Protein AF-A0A6S7IYX8-F1 (afdb_monomer_lite)

Structure (mmCIF, N/CA/C/O backbone):
data_AF-A0A6S7IYX8-F1
#
_entry.id   AF-A0A6S7IYX8-F1
#
loop_
_atom_site.group_PDB
_atom_site.id
_atom_site.type_symbol
_atom_site.label_atom_id
_atom_site.label_alt_id
_atom_site.label_comp_id
_atom_site.label_asym_id
_atom_site.label_entity_id
_atom_site.label_seq_id
_atom_site.pdbx_PDB_ins_code
_atom_site.Cartn_x
_atom_site.Cartn_y
_atom_site.Cartn_z
_atom_site.occupancy
_atom_site.B_iso_or_equiv
_atom_site.auth_seq_id
_atom_site.auth_comp_id
_atom_site.auth_asym_id
_atom_site.auth_atom_id
_atom_site.pdbx_PDB_model_num
ATOM 1 N N . MET A 1 1 ? -48.630 -50.597 -4.499 1.00 41.78 1 MET A N 1
ATOM 2 C CA . MET A 1 1 ? -47.283 -50.329 -5.049 1.00 41.78 1 MET A CA 1
ATOM 3 C C . MET A 1 1 ? -47.386 -49.268 -6.130 1.00 41.78 1 MET A C 1
ATOM 5 O O . MET A 1 1 ? -47.900 -49.552 -7.202 1.00 41.78 1 MET A O 1
ATOM 9 N N . ARG A 1 2 ? -46.962 -48.037 -5.837 1.00 41.75 2 ARG A N 1
ATOM 10 C CA . ARG A 1 2 ? -46.738 -46.988 -6.837 1.00 41.75 2 ARG A CA 1
ATOM 11 C C . ARG A 1 2 ? -45.333 -46.454 -6.585 1.00 41.75 2 ARG A C 1
ATOM 13 O O . ARG A 1 2 ? -45.127 -45.728 -5.622 1.00 41.75 2 ARG A O 1
ATOM 20 N N . TYR A 1 3 ? -44.377 -46.881 -7.399 1.00 43.84 3 TYR A N 1
ATOM 21 C CA . TYR A 1 3 ? -43.090 -46.207 -7.517 1.00 43.84 3 TYR A CA 1
ATOM 22 C C . TYR A 1 3 ? -43.267 -45.112 -8.571 1.00 43.84 3 TYR A C 1
ATOM 24 O O . TYR A 1 3 ? -43.707 -45.414 -9.676 1.00 43.84 3 TYR A O 1
ATOM 32 N N . CYS A 1 4 ? -42.951 -43.860 -8.245 1.00 44.34 4 CYS A N 1
ATOM 33 C CA . CYS A 1 4 ? -42.723 -42.823 -9.248 1.00 44.34 4 CYS A CA 1
ATOM 34 C C . CYS A 1 4 ? -41.541 -41.970 -8.784 1.00 44.34 4 CYS A C 1
ATOM 36 O O . CYS A 1 4 ? -41.641 -41.205 -7.832 1.00 44.34 4 CYS A O 1
ATOM 38 N N . VAL A 1 5 ? -40.413 -42.254 -9.427 1.00 52.88 5 VAL A N 1
ATOM 39 C CA . VAL A 1 5 ? -39.115 -41.575 -9.482 1.00 52.88 5 VAL A CA 1
ATOM 40 C C . VAL A 1 5 ? -39.062 -40.223 -8.748 1.00 52.88 5 VAL A C 1
ATOM 42 O O . VAL A 1 5 ? -39.631 -39.236 -9.213 1.00 52.88 5 VAL A O 1
ATOM 45 N N . LEU A 1 6 ? -38.309 -40.154 -7.638 1.00 53.75 6 LEU A N 1
ATOM 46 C CA . LEU A 1 6 ? -37.747 -38.883 -7.177 1.00 53.75 6 LEU A CA 1
ATOM 47 C C . LEU A 1 6 ? -36.850 -38.383 -8.308 1.00 53.75 6 LEU A C 1
ATOM 49 O O . LEU A 1 6 ? -35.806 -38.972 -8.577 1.00 53.75 6 LEU A O 1
ATOM 53 N N . SER A 1 7 ? -37.318 -37.356 -9.011 1.00 61.38 7 SER A N 1
ATOM 54 C CA . SER A 1 7 ? -36.624 -36.683 -10.102 1.00 61.38 7 SER A CA 1
ATOM 55 C C . SER A 1 7 ? -35.177 -36.374 -9.707 1.00 61.38 7 SER A C 1
ATOM 57 O O . SER A 1 7 ? -34.901 -35.388 -9.027 1.00 61.38 7 SER A O 1
ATOM 59 N N . CYS A 1 8 ? -34.254 -37.225 -10.154 1.00 59.94 8 CYS A N 1
ATOM 60 C CA . CYS A 1 8 ? -32.808 -37.064 -10.039 1.00 59.94 8 CYS A CA 1
ATOM 61 C C . CYS A 1 8 ? -32.329 -36.039 -11.082 1.00 59.94 8 CYS A C 1
ATOM 63 O O . CYS A 1 8 ? -31.479 -36.322 -11.922 1.00 59.94 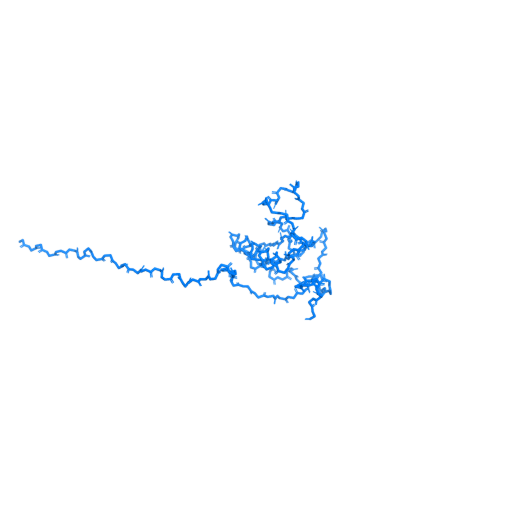8 CYS A O 1
ATOM 65 N N . LEU A 1 9 ? -32.961 -34.865 -11.103 1.00 62.62 9 LEU A N 1
ATOM 66 C CA . LEU A 1 9 ? -32.583 -33.771 -11.984 1.00 62.62 9 LEU A CA 1
ATOM 67 C C . LEU A 1 9 ? -31.668 -32.845 -11.192 1.00 62.62 9 LEU A C 1
ATOM 69 O O . LEU A 1 9 ? -32.117 -32.034 -10.385 1.00 62.62 9 LEU A O 1
ATOM 73 N N . ILE A 1 10 ? -30.364 -32.996 -11.413 1.00 65.69 10 ILE A N 1
ATOM 74 C CA . ILE A 1 10 ? -29.378 -32.009 -10.983 1.00 65.69 10 ILE A CA 1
ATOM 75 C C . ILE A 1 10 ? -29.555 -30.798 -11.900 1.00 65.69 10 ILE A C 1
ATOM 77 O O . ILE A 1 10 ? -29.409 -30.911 -13.118 1.00 65.69 10 ILE A O 1
ATOM 81 N N . PHE A 1 11 ? -29.885 -29.641 -11.326 1.00 66.00 11 PHE A N 1
ATOM 82 C CA . PHE A 1 11 ? -29.860 -28.375 -12.051 1.00 66.00 11 PHE A CA 1
ATOM 83 C C . PHE A 1 11 ? -28.396 -28.031 -12.351 1.00 66.00 11 PHE A C 1
ATOM 85 O O . PHE A 1 11 ? -27.692 -27.459 -11.521 1.00 66.00 11 PHE A O 1
ATOM 92 N N . LEU A 1 12 ? -27.909 -28.452 -13.519 1.00 65.88 12 LEU A N 1
ATOM 93 C CA . LEU A 1 12 ? -26.589 -28.082 -14.018 1.00 65.88 12 LEU A CA 1
ATOM 94 C C . LEU A 1 12 ? -26.650 -26.637 -14.518 1.00 65.88 12 LEU A C 1
ATOM 96 O O . LEU A 1 12 ? -26.884 -26.377 -15.695 1.00 65.88 12 LEU A O 1
ATOM 100 N N . ALA A 1 13 ? -26.446 -25.687 -13.610 1.00 71.06 13 ALA A N 1
ATOM 101 C CA . ALA A 1 13 ? -26.073 -24.337 -13.994 1.00 71.06 13 ALA A CA 1
ATOM 102 C C . ALA A 1 13 ? -24.562 -24.327 -14.244 1.00 71.06 13 ALA A C 1
ATOM 104 O O . ALA A 1 13 ? -23.771 -24.475 -13.312 1.00 71.06 13 ALA A O 1
ATOM 105 N N . ALA A 1 14 ? -24.148 -24.164 -15.500 1.00 67.69 14 ALA A N 1
ATOM 106 C CA . ALA A 1 14 ? -22.777 -23.763 -15.765 1.00 67.69 14 ALA A CA 1
ATOM 107 C C . ALA A 1 14 ? -22.605 -22.355 -15.187 1.00 67.69 14 ALA A C 1
ATOM 109 O O . ALA A 1 14 ? -23.303 -21.424 -15.598 1.00 67.69 14 ALA A O 1
ATOM 110 N N . VAL A 1 15 ? -21.685 -22.193 -14.236 1.00 61.53 15 VAL A N 1
ATOM 111 C CA . VAL A 1 15 ? -21.146 -20.869 -13.938 1.00 61.53 15 VAL A CA 1
ATOM 112 C C . VAL A 1 15 ? -20.414 -20.453 -15.207 1.00 61.53 15 VAL A C 1
ATOM 114 O O . VAL A 1 15 ? -19.276 -20.855 -15.439 1.00 61.53 15 VAL A O 1
ATOM 117 N N . VAL A 1 16 ? -21.088 -19.699 -16.075 1.00 58.09 16 VAL A N 1
ATOM 118 C CA . VAL A 1 16 ? -20.398 -18.865 -17.050 1.00 58.09 16 VAL A CA 1
ATOM 119 C C . VAL A 1 16 ? -19.676 -17.826 -16.219 1.00 58.09 16 VAL A C 1
ATOM 121 O O . VAL A 1 16 ? -20.216 -16.772 -15.900 1.00 58.09 16 VAL A O 1
ATOM 124 N N . VAL A 1 17 ? -18.456 -18.166 -15.802 1.00 56.19 17 VAL A N 1
ATOM 125 C CA . VAL A 1 17 ? -17.480 -17.137 -15.494 1.00 56.19 17 VAL A CA 1
ATOM 126 C C . VAL A 1 17 ? -17.434 -16.356 -16.806 1.00 56.19 17 VAL A C 1
ATOM 128 O O . VAL A 1 17 ? -17.071 -16.958 -17.828 1.00 56.19 17 VAL A O 1
ATOM 131 N N . PRO A 1 18 ? -17.865 -15.078 -16.867 1.00 54.69 18 PRO A N 1
ATOM 132 C CA . PRO A 1 18 ? -17.414 -14.262 -17.979 1.00 54.69 18 PRO A CA 1
ATOM 133 C C . PRO A 1 18 ? -15.904 -14.474 -18.014 1.00 54.69 18 PRO A C 1
ATOM 135 O O . PRO A 1 18 ? -15.292 -14.688 -16.965 1.00 54.69 18 PRO A O 1
ATOM 138 N N . VAL A 1 19 ? -15.300 -14.516 -19.195 1.00 49.88 19 VAL A N 1
ATOM 139 C CA . VAL A 1 19 ? -13.850 -14.382 -19.264 1.00 49.88 19 VAL A CA 1
ATOM 140 C C . VAL A 1 19 ? -13.568 -13.003 -18.663 1.00 49.88 19 VAL A C 1
ATOM 142 O O . VAL A 1 19 ? -13.538 -12.000 -19.369 1.00 49.88 19 VAL A O 1
ATOM 145 N N . GLU A 1 20 ? -13.479 -12.928 -17.333 1.00 52.31 20 GLU A N 1
ATOM 146 C CA . GLU A 1 20 ? -12.842 -11.872 -16.591 1.00 52.31 20 GLU A CA 1
ATOM 147 C C . GLU A 1 20 ? -11.414 -12.033 -17.033 1.00 52.31 20 GLU A C 1
ATOM 149 O O . GLU A 1 20 ? -10.657 -12.877 -16.563 1.00 52.31 20 GLU A O 1
ATOM 154 N N . SER A 1 21 ? -11.163 -11.344 -18.136 1.00 42.12 21 SER A N 1
ATOM 155 C CA . SER A 1 21 ? -9.943 -10.662 -18.415 1.00 42.12 21 SER A CA 1
ATOM 156 C C . SER A 1 21 ? -8.826 -11.074 -17.469 1.00 42.12 21 SER A C 1
ATOM 158 O O . SER A 1 21 ? -8.774 -10.691 -16.302 1.00 42.12 21 SER A O 1
ATOM 160 N N . ILE A 1 22 ? -7.858 -11.766 -18.047 1.00 52.16 22 ILE A N 1
ATOM 161 C CA . ILE A 1 22 ? -6.515 -11.901 -17.496 1.00 52.16 22 ILE A CA 1
ATOM 162 C C . ILE A 1 22 ? -5.887 -10.497 -17.229 1.00 52.16 22 ILE A C 1
ATOM 164 O O . ILE A 1 22 ? -4.843 -10.410 -16.593 1.00 52.16 22 ILE A O 1
ATOM 168 N N . CYS A 1 23 ? -6.552 -9.384 -17.602 1.00 51.88 23 CYS A N 1
ATOM 169 C CA . CYS A 1 23 ? -6.377 -8.051 -17.017 1.00 51.88 23 CYS A CA 1
ATOM 170 C C . CYS A 1 23 ? -7.609 -7.587 -16.192 1.00 51.88 23 CYS A C 1
ATOM 172 O O . CYS A 1 23 ? -8.524 -6.933 -16.691 1.00 51.88 23 CYS A O 1
ATOM 174 N N . GLY A 1 24 ? -7.668 -7.910 -14.901 1.00 66.75 24 GLY A N 1
ATOM 175 C CA . GLY A 1 24 ? -8.721 -7.381 -14.029 1.00 66.75 24 GLY A CA 1
ATOM 176 C C . GLY A 1 24 ? -8.630 -7.887 -12.598 1.00 66.75 24 GLY A C 1
ATOM 177 O O . GLY A 1 24 ? -8.239 -9.026 -12.357 1.00 66.75 24 GLY A O 1
ATOM 178 N N . CYS A 1 25 ? -8.982 -7.039 -11.631 1.00 83.88 25 CYS A N 1
ATOM 179 C CA . CYS A 1 25 ? -9.145 -7.494 -10.259 1.00 83.88 25 CYS A CA 1
ATOM 180 C C . CYS A 1 25 ? -10.559 -8.031 -10.047 1.00 83.88 25 CYS A C 1
ATOM 182 O O . CYS A 1 25 ? -11.509 -7.260 -10.132 1.00 83.88 25 CYS A O 1
ATOM 184 N N . GLY A 1 26 ? -10.700 -9.309 -9.684 1.00 84.00 26 GLY A N 1
ATOM 185 C CA . GLY A 1 26 ? -12.003 -9.903 -9.334 1.00 84.00 26 GLY A CA 1
ATOM 186 C C . GLY A 1 26 ? -12.626 -9.346 -8.042 1.00 84.00 26 GLY A C 1
ATOM 187 O O . GLY A 1 26 ? -13.701 -9.774 -7.632 1.00 84.00 26 GLY A O 1
ATOM 188 N N . ILE A 1 27 ? -11.949 -8.407 -7.368 1.00 88.06 27 ILE A N 1
ATOM 189 C CA . ILE A 1 27 ? -12.470 -7.679 -6.209 1.00 88.06 27 ILE A CA 1
ATOM 190 C C . ILE A 1 27 ? -12.833 -6.269 -6.645 1.00 88.06 27 ILE A C 1
ATOM 192 O O . ILE A 1 27 ? -11.979 -5.516 -7.111 1.00 88.06 27 ILE A O 1
ATOM 196 N N . GLN A 1 28 ? -14.090 -5.892 -6.430 1.00 89.00 28 GLN A N 1
ATOM 197 C CA . GLN A 1 28 ? -14.525 -4.517 -6.618 1.00 89.00 28 GLN A CA 1
ATOM 198 C C . GLN A 1 28 ? -14.087 -3.664 -5.427 1.00 89.00 28 GLN A C 1
ATOM 200 O O . GLN A 1 28 ? -14.437 -3.939 -4.280 1.00 89.00 28 GLN A O 1
ATOM 205 N N . PHE A 1 29 ? -13.346 -2.598 -5.702 1.00 90.50 29 PHE A N 1
ATOM 206 C CA . PHE A 1 29 ? -12.987 -1.579 -4.725 1.00 90.50 29 PHE A CA 1
ATOM 207 C C . PHE A 1 29 ? -13.003 -0.203 -5.388 1.00 90.50 29 PHE A C 1
ATOM 209 O O . PHE A 1 29 ? -12.866 -0.071 -6.604 1.00 90.50 29 PHE A O 1
ATOM 216 N N . LYS A 1 30 ? -13.170 0.840 -4.576 1.00 91.25 30 LYS A N 1
ATOM 217 C CA . LYS A 1 30 ? -13.126 2.234 -5.019 1.00 91.25 30 LYS A CA 1
ATOM 218 C C . LYS A 1 30 ? -12.024 2.959 -4.260 1.00 91.25 30 LYS A C 1
ATOM 220 O O . LYS A 1 30 ? -11.930 2.830 -3.042 1.00 91.25 30 LYS A O 1
ATOM 225 N N . ALA A 1 31 ? -11.228 3.753 -4.971 1.00 90.50 31 ALA A N 1
ATOM 226 C CA . ALA A 1 31 ? -10.271 4.648 -4.337 1.00 90.50 31 ALA A CA 1
ATOM 227 C C . ALA A 1 31 ? -11.006 5.680 -3.461 1.00 90.50 31 ALA A C 1
ATOM 229 O O . ALA A 1 31 ? -11.895 6.388 -3.937 1.00 90.50 31 ALA A O 1
ATOM 230 N N . VAL A 1 32 ? -10.633 5.756 -2.180 1.00 90.50 32 VAL A N 1
ATOM 231 C CA . VAL A 1 32 ? -11.192 6.726 -1.215 1.00 90.50 32 VAL A CA 1
ATOM 232 C C . VAL A 1 32 ? -10.349 8.011 -1.148 1.00 90.50 32 VAL A C 1
ATOM 234 O O . VAL A 1 32 ? -10.832 9.071 -0.748 1.00 90.50 32 VAL A O 1
ATOM 237 N N . GLY A 1 33 ? -9.096 7.936 -1.598 1.00 90.56 33 GLY A N 1
ATOM 238 C CA . GLY A 1 33 ? -8.178 9.065 -1.736 1.00 90.56 33 GLY A CA 1
ATOM 239 C C . GLY A 1 33 ? -6.834 8.824 -1.053 1.00 90.56 33 GLY A C 1
ATOM 240 O O . GLY A 1 33 ? -6.596 7.767 -0.472 1.00 90.56 33 GLY A O 1
ATOM 241 N N . CYS A 1 34 ? -5.956 9.823 -1.131 1.00 93.75 34 CYS A N 1
ATOM 242 C CA . CYS A 1 34 ? -4.662 9.811 -0.454 1.00 93.75 34 CYS A CA 1
ATOM 243 C C . CYS A 1 34 ? -4.824 10.269 1.005 1.00 93.75 34 CYS A C 1
ATOM 245 O O . CYS A 1 34 ? -5.455 11.298 1.270 1.00 93.75 34 CYS A O 1
ATOM 247 N N . ARG A 1 35 ? -4.277 9.511 1.958 1.00 94.12 35 ARG A N 1
ATOM 248 C CA . ARG A 1 35 ? -4.339 9.800 3.401 1.00 94.12 35 ARG A CA 1
ATOM 249 C C . ARG A 1 35 ? -2.940 9.755 4.003 1.00 94.12 35 ARG A C 1
ATOM 251 O O . ARG A 1 35 ? -2.083 9.022 3.510 1.00 94.12 35 ARG A O 1
ATOM 258 N N . LYS A 1 36 ? -2.703 10.571 5.030 1.00 94.81 36 LYS A N 1
ATOM 259 C CA . LYS A 1 36 ? -1.472 10.509 5.826 1.00 94.81 36 LYS A CA 1
ATOM 260 C C . LYS A 1 36 ? -1.491 9.266 6.709 1.00 94.81 36 LYS A C 1
ATOM 262 O O . LYS A 1 36 ? -2.554 8.779 7.082 1.00 94.81 36 LYS A O 1
ATOM 267 N N . ASP A 1 37 ? -0.305 8.778 7.041 1.00 94.00 37 ASP A N 1
ATOM 268 C CA . ASP A 1 37 ? -0.137 7.666 7.965 1.00 94.00 37 ASP A CA 1
ATOM 269 C C . ASP A 1 37 ? 1.085 7.888 8.854 1.00 94.00 37 ASP A C 1
ATOM 271 O O . ASP A 1 37 ? 2.088 8.458 8.413 1.00 94.00 37 ASP A O 1
ATOM 275 N N . GLU A 1 38 ? 1.004 7.424 10.098 1.00 94.38 38 GLU A N 1
ATOM 276 C CA . GLU A 1 38 ? 2.057 7.581 11.095 1.00 94.38 38 GLU A CA 1
ATOM 277 C C . GLU A 1 38 ? 2.550 6.217 11.570 1.00 94.38 38 GLU A C 1
ATOM 279 O O . GLU A 1 38 ? 1.781 5.365 12.002 1.00 94.38 38 GLU A O 1
ATOM 284 N N . ARG A 1 39 ? 3.867 5.981 11.524 1.00 90.38 39 ARG A N 1
ATOM 285 C CA . ARG A 1 39 ? 4.435 4.644 11.780 1.00 90.38 39 ARG A CA 1
ATOM 286 C C . ARG A 1 39 ? 4.132 4.101 13.180 1.00 90.38 39 ARG A C 1
ATOM 288 O O . ARG A 1 39 ? 3.984 2.890 13.331 1.00 90.38 39 ARG A O 1
ATOM 295 N N . HIS A 1 40 ? 4.093 4.976 14.182 1.00 92.75 40 HIS A N 1
ATOM 296 C CA . HIS A 1 40 ? 3.834 4.615 15.579 1.00 92.75 40 HIS A CA 1
ATOM 297 C C . HIS A 1 40 ? 2.352 4.709 15.963 1.00 92.75 40 HIS A C 1
ATOM 299 O O . HIS A 1 40 ? 1.988 4.249 17.040 1.00 92.75 40 HIS A O 1
ATOM 305 N N . ASP A 1 41 ? 1.515 5.245 15.075 1.00 94.50 41 ASP A N 1
ATOM 306 C CA . ASP A 1 41 ? 0.066 5.346 15.236 1.00 94.50 41 ASP A CA 1
ATOM 307 C C . ASP A 1 41 ? -0.616 5.091 13.884 1.00 94.50 41 ASP A C 1
ATOM 309 O O . ASP A 1 41 ? -1.221 5.969 13.272 1.00 94.50 41 ASP A O 1
ATOM 313 N N . ARG A 1 42 ? -0.450 3.878 13.352 1.00 94.56 42 ARG A N 1
ATOM 314 C CA . ARG A 1 42 ? -0.928 3.543 12.006 1.00 94.56 42 ARG A CA 1
ATOM 315 C C . ARG A 1 42 ? -2.449 3.717 11.921 1.00 94.56 42 ARG A C 1
ATOM 317 O O . ARG A 1 42 ? -3.189 3.272 12.800 1.00 94.56 42 ARG A O 1
ATOM 324 N N . ALA A 1 43 ? -2.929 4.324 10.840 1.00 94.38 43 ALA A N 1
ATOM 325 C CA . ALA A 1 43 ? -4.353 4.406 10.513 1.00 94.38 43 ALA A CA 1
ATOM 326 C C . ALA A 1 43 ? -4.930 3.021 10.159 1.00 94.38 43 ALA A C 1
ATOM 328 O O . ALA A 1 43 ? -6.073 2.699 10.479 1.00 94.38 43 ALA A O 1
ATOM 329 N N . LEU A 1 44 ? -4.102 2.180 9.532 1.00 95.94 44 LEU A N 1
ATOM 330 C CA . LEU A 1 44 ? -4.370 0.776 9.234 1.00 95.94 44 LEU A CA 1
ATOM 331 C C . LEU A 1 44 ? -3.244 -0.070 9.858 1.00 95.94 44 LEU A C 1
ATOM 333 O O . LEU A 1 44 ? -2.138 -0.093 9.316 1.00 95.94 44 LEU A O 1
ATOM 337 N N . PRO A 1 45 ? -3.471 -0.704 11.023 1.00 95.19 45 PRO A N 1
ATOM 338 C CA . PRO A 1 45 ? -2.393 -1.235 11.860 1.00 95.19 45 PRO A CA 1
ATOM 339 C C . PRO A 1 45 ? -1.825 -2.583 11.408 1.00 95.19 45 PRO A C 1
ATOM 341 O O . PRO A 1 45 ? -0.807 -3.020 11.943 1.00 95.19 45 PRO A O 1
ATOM 344 N N . GLU A 1 46 ? -2.458 -3.262 10.454 1.00 97.00 46 GLU A N 1
ATOM 345 C CA . GLU A 1 46 ? -2.102 -4.627 10.091 1.00 97.00 46 GLU A CA 1
ATOM 346 C C . GLU A 1 46 ? -1.481 -4.706 8.698 1.00 97.00 46 GLU A C 1
ATOM 348 O O . GLU A 1 46 ? -2.128 -4.408 7.695 1.00 97.00 46 GLU A O 1
ATOM 353 N N . MET A 1 47 ? -0.228 -5.153 8.626 1.00 98.00 47 MET A N 1
ATOM 354 C CA . MET A 1 47 ? 0.418 -5.461 7.355 1.00 98.00 47 MET A CA 1
ATOM 355 C C . MET A 1 47 ? -0.134 -6.783 6.816 1.00 98.00 47 MET A C 1
ATOM 357 O O . MET A 1 47 ? -0.200 -7.778 7.533 1.00 98.00 47 MET A O 1
ATOM 361 N N . LEU A 1 48 ? -0.525 -6.795 5.544 1.00 98.38 48 LEU A N 1
ATOM 362 C CA . LEU A 1 48 ? -1.020 -7.994 4.869 1.00 98.38 48 LEU A CA 1
ATOM 363 C C . LEU A 1 48 ? -0.009 -8.554 3.870 1.00 98.38 48 LEU A C 1
ATOM 365 O O . LEU A 1 48 ? 0.081 -9.769 3.718 1.00 98.38 48 LEU A O 1
ATOM 369 N N . ILE A 1 49 ? 0.721 -7.677 3.174 1.00 98.69 49 ILE A N 1
ATOM 370 C CA . ILE A 1 49 ? 1.702 -8.034 2.142 1.00 98.69 49 ILE A CA 1
ATOM 371 C C . ILE A 1 49 ? 2.859 -7.032 2.189 1.00 98.69 49 ILE A C 1
ATOM 373 O O . ILE A 1 49 ? 2.631 -5.833 2.3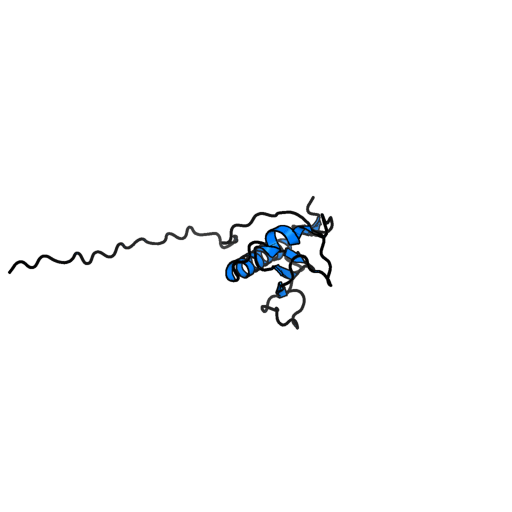72 1.00 98.69 49 ILE A O 1
ATOM 377 N N . ASN A 1 50 ? 4.084 -7.513 1.983 1.00 98.62 50 ASN A N 1
ATOM 378 C CA . ASN A 1 50 ? 5.272 -6.686 1.813 1.00 98.62 50 ASN A CA 1
ATOM 379 C C . ASN A 1 50 ? 6.122 -7.178 0.634 1.00 98.62 50 ASN A C 1
ATOM 381 O O . ASN A 1 50 ? 6.918 -8.088 0.794 1.00 98.62 50 ASN A O 1
ATOM 385 N N . GLU A 1 51 ? 5.961 -6.563 -0.536 1.00 98.50 51 GLU A N 1
ATOM 386 C CA . GLU A 1 51 ? 6.739 -6.821 -1.765 1.00 98.50 51 GLU A CA 1
ATOM 387 C C . GLU A 1 51 ? 7.975 -5.904 -1.867 1.00 98.50 51 GLU A C 1
ATOM 389 O O . GLU A 1 51 ? 8.765 -5.981 -2.807 1.00 98.50 51 GLU A O 1
ATOM 394 N N . ARG A 1 52 ? 8.153 -5.004 -0.891 1.00 97.75 52 ARG A N 1
ATOM 395 C CA . ARG A 1 52 ? 9.299 -4.089 -0.792 1.00 97.75 52 ARG A CA 1
ATOM 396 C C . ARG A 1 52 ? 10.505 -4.753 -0.122 1.00 97.75 52 ARG A C 1
ATOM 398 O O . ARG A 1 52 ? 11.640 -4.450 -0.484 1.00 97.75 52 ARG A O 1
ATOM 405 N N . ASP A 1 53 ? 10.264 -5.592 0.882 1.00 98.06 53 ASP A N 1
ATOM 406 C CA . ASP A 1 53 ? 11.288 -6.222 1.712 1.00 98.06 53 ASP A CA 1
ATOM 407 C C . ASP A 1 53 ? 11.142 -7.748 1.707 1.00 98.06 53 ASP A C 1
ATOM 409 O O . ASP A 1 53 ? 10.281 -8.314 2.383 1.00 98.06 53 ASP A O 1
ATOM 413 N N . ARG A 1 54 ? 12.049 -8.417 0.986 1.00 97.56 54 ARG A N 1
ATOM 414 C CA . ARG A 1 54 ? 12.111 -9.883 0.876 1.00 97.56 54 ARG A CA 1
ATOM 415 C C . ARG A 1 54 ? 12.408 -10.618 2.181 1.00 97.56 54 ARG A C 1
ATOM 417 O O . ARG A 1 54 ? 12.265 -11.836 2.232 1.00 97.56 54 ARG A O 1
ATOM 424 N N . TYR A 1 55 ? 12.858 -9.908 3.213 1.00 98.06 55 TYR A N 1
ATOM 425 C CA . TYR A 1 55 ? 13.110 -10.476 4.537 1.00 98.06 55 TYR A CA 1
ATOM 426 C C . TYR A 1 55 ? 11.922 -10.289 5.487 1.00 98.06 55 TYR A C 1
ATOM 428 O O . TYR A 1 55 ? 11.961 -10.756 6.626 1.00 98.06 55 TYR A O 1
ATOM 436 N N . SER A 1 56 ? 10.859 -9.617 5.040 1.00 97.94 56 SER A N 1
ATOM 437 C CA . SER A 1 56 ? 9.642 -9.447 5.821 1.00 97.94 56 SER A CA 1
ATOM 438 C C . SER A 1 56 ? 8.905 -10.773 6.002 1.00 97.94 56 SER A C 1
ATOM 440 O O . SER A 1 56 ? 8.740 -11.543 5.059 1.00 97.94 56 SER A O 1
ATOM 442 N N . ASN A 1 57 ? 8.321 -10.983 7.184 1.00 98.12 57 ASN A N 1
ATOM 443 C CA . ASN A 1 57 ? 7.386 -12.091 7.421 1.00 98.12 57 ASN A CA 1
ATOM 444 C C . ASN A 1 57 ? 6.103 -11.996 6.566 1.00 98.12 57 ASN A C 1
ATOM 446 O O . ASN A 1 57 ? 5.329 -12.948 6.522 1.00 98.12 57 ASN A O 1
ATOM 450 N N . TYR A 1 58 ? 5.869 -10.854 5.910 1.00 98.31 58 TYR A N 1
ATOM 451 C CA . TYR A 1 58 ? 4.733 -10.605 5.018 1.00 98.31 58 TYR A CA 1
ATOM 452 C C . TYR A 1 58 ? 5.119 -10.661 3.531 1.00 98.31 58 TYR A C 1
ATOM 454 O O . TYR A 1 58 ? 4.310 -10.305 2.670 1.00 98.31 58 TYR A O 1
ATOM 462 N N . TYR A 1 59 ? 6.349 -11.079 3.219 1.00 98.50 59 TYR A N 1
ATOM 463 C CA . TYR A 1 59 ? 6.795 -11.294 1.848 1.00 98.50 59 TYR A CA 1
ATOM 464 C C . TYR A 1 59 ? 6.051 -12.468 1.207 1.00 98.50 59 TYR A C 1
ATOM 466 O O . TYR A 1 59 ? 5.908 -13.537 1.799 1.00 98.50 59 TYR A O 1
ATOM 474 N N . ASN A 1 60 ? 5.578 -12.279 -0.022 1.00 97.06 60 ASN A N 1
ATOM 475 C CA . ASN A 1 60 ? 4.767 -13.251 -0.760 1.00 97.06 60 ASN A CA 1
ATOM 476 C C . ASN A 1 60 ? 5.482 -13.803 -2.011 1.00 97.06 60 ASN A C 1
ATOM 478 O O . ASN A 1 60 ? 4.813 -14.300 -2.915 1.00 97.06 60 ASN A O 1
ATOM 482 N N . ASN A 1 61 ? 6.821 -13.746 -2.057 1.00 97.81 61 ASN A N 1
ATOM 483 C CA . ASN A 1 61 ? 7.650 -14.141 -3.209 1.00 97.81 61 ASN A CA 1
ATOM 484 C C . ASN A 1 61 ? 7.482 -13.265 -4.460 1.00 97.81 61 ASN A C 1
ATOM 486 O O . ASN A 1 61 ? 7.750 -13.718 -5.573 1.00 97.81 61 ASN A O 1
ATOM 490 N N . ILE A 1 62 ? 7.040 -12.019 -4.287 1.00 97.69 62 ILE A N 1
ATOM 491 C CA . ILE A 1 62 ? 6.964 -11.016 -5.348 1.00 97.69 62 ILE A CA 1
ATOM 492 C C . ILE A 1 62 ? 7.708 -9.777 -4.860 1.00 97.69 62 ILE A C 1
ATOM 494 O O . ILE A 1 62 ? 7.448 -9.294 -3.764 1.00 97.69 62 ILE A O 1
ATOM 498 N N . ASP A 1 63 ? 8.635 -9.277 -5.672 1.00 98.31 63 ASP A N 1
ATOM 499 C CA . ASP A 1 63 ? 9.302 -7.998 -5.437 1.00 98.31 63 ASP A CA 1
ATOM 500 C C . ASP A 1 63 ? 8.592 -6.888 -6.232 1.00 98.31 63 ASP A C 1
ATOM 502 O O . ASP A 1 63 ? 7.985 -7.154 -7.274 1.00 98.31 63 ASP A O 1
ATOM 506 N N . VAL A 1 64 ? 8.718 -5.634 -5.785 1.00 98.19 64 VAL A N 1
ATOM 507 C CA . VAL A 1 64 ? 8.296 -4.470 -6.583 1.00 98.19 64 VAL A CA 1
ATOM 508 C C . VAL A 1 64 ? 8.944 -4.516 -7.971 1.00 98.19 64 VAL A C 1
ATOM 510 O O . VAL A 1 64 ? 10.173 -4.490 -8.091 1.00 98.19 64 VAL A O 1
ATOM 513 N N . ASP A 1 65 ? 8.127 -4.511 -9.026 1.00 97.62 65 ASP A N 1
ATOM 514 C CA . ASP A 1 65 ? 8.626 -4.367 -10.394 1.00 97.62 65 ASP A CA 1
ATOM 515 C C . ASP A 1 65 ? 8.710 -2.886 -10.774 1.00 97.62 65 ASP A C 1
ATOM 517 O O . ASP A 1 65 ? 7.775 -2.269 -11.284 1.00 97.62 65 ASP A O 1
ATOM 521 N N . TRP A 1 66 ? 9.876 -2.304 -10.504 1.00 96.75 66 TRP A N 1
ATOM 522 C CA . TRP A 1 66 ? 10.164 -0.900 -10.796 1.00 96.75 66 TRP A CA 1
ATOM 523 C C . TRP A 1 66 ? 10.192 -0.576 -12.294 1.00 96.75 66 TRP A C 1
ATOM 525 O O . TRP A 1 66 ? 9.995 0.582 -12.668 1.00 96.75 66 TRP A O 1
ATOM 535 N N . LYS A 1 67 ? 10.481 -1.569 -13.147 1.00 97.12 67 LYS A N 1
ATOM 536 C CA . LYS A 1 67 ? 10.595 -1.381 -14.601 1.00 97.12 67 LYS A CA 1
ATOM 537 C C . LYS A 1 67 ? 9.224 -1.405 -15.266 1.00 97.12 67 LYS A C 1
ATOM 539 O O . LYS A 1 67 ? 8.998 -0.616 -16.177 1.00 97.12 67 LYS A O 1
ATOM 544 N N . ASN A 1 68 ? 8.331 -2.262 -14.778 1.00 96.62 68 ASN A N 1
ATOM 545 C CA . ASN A 1 68 ? 6.972 -2.443 -15.286 1.00 96.62 68 ASN A CA 1
ATOM 546 C C . ASN A 1 68 ? 5.949 -1.942 -14.253 1.00 96.62 68 ASN A C 1
ATOM 548 O O . ASN A 1 68 ? 5.093 -2.683 -13.769 1.00 96.62 68 ASN A O 1
ATOM 552 N N . TRP A 1 69 ? 6.091 -0.675 -13.846 1.00 95.31 69 TRP A N 1
ATOM 553 C CA . TRP A 1 69 ? 5.281 -0.072 -12.780 1.00 95.31 69 TRP A CA 1
ATOM 554 C C . TRP A 1 69 ? 3.783 -0.045 -13.107 1.00 95.31 69 TRP A C 1
ATOM 556 O O . TRP A 1 69 ? 2.953 -0.281 -12.227 1.00 95.31 69 TRP A O 1
ATOM 566 N N . ASP A 1 70 ? 3.441 0.218 -14.368 1.00 94.69 70 ASP A N 1
ATOM 567 C CA . ASP A 1 70 ? 2.053 0.376 -14.814 1.00 94.69 70 ASP A CA 1
ATOM 568 C C . ASP A 1 70 ? 1.311 -0.963 -14.867 1.00 94.69 70 ASP A C 1
ATOM 570 O O . ASP A 1 70 ? 0.091 -1.004 -14.721 1.00 94.69 70 ASP A O 1
ATOM 574 N N . GLU A 1 71 ? 2.049 -2.064 -14.982 1.00 94.38 71 GLU A N 1
ATOM 575 C CA . GLU A 1 71 ? 1.562 -3.429 -14.836 1.00 94.38 71 GLU A CA 1
ATOM 576 C C . GLU A 1 71 ? 1.556 -3.864 -13.363 1.00 94.38 71 GLU A C 1
ATOM 578 O O . GLU A 1 71 ? 0.596 -4.477 -12.881 1.00 94.38 71 GLU A O 1
ATOM 583 N N . TYR A 1 72 ? 2.614 -3.525 -12.625 1.00 96.25 72 TYR A N 1
ATOM 584 C CA . TYR A 1 72 ? 2.797 -3.916 -11.232 1.00 96.25 72 TYR A CA 1
ATOM 585 C C . TYR A 1 72 ? 1.758 -3.294 -10.306 1.00 96.25 72 TYR A C 1
ATOM 587 O O . TYR A 1 72 ? 1.118 -4.017 -9.542 1.00 96.25 72 TYR A O 1
ATOM 595 N N . LEU A 1 73 ? 1.569 -1.972 -10.360 1.00 95.31 73 LEU A N 1
ATOM 596 C CA . LEU A 1 73 ? 0.702 -1.247 -9.435 1.00 95.31 73 LEU A CA 1
ATOM 597 C C . LEU A 1 73 ? -0.743 -1.782 -9.423 1.00 95.31 73 LEU A C 1
ATOM 599 O O . LEU A 1 73 ? -1.238 -2.080 -8.330 1.00 95.31 73 LEU A O 1
ATOM 603 N N . PRO A 1 74 ? -1.453 -1.939 -10.560 1.00 94.12 74 PRO A N 1
ATOM 604 C CA . PRO A 1 74 ? -2.809 -2.486 -10.540 1.00 94.12 74 PRO A CA 1
ATOM 605 C C . PRO A 1 74 ? -2.841 -3.942 -10.055 1.00 94.12 74 PRO A C 1
ATOM 607 O O . PRO A 1 74 ? -3.751 -4.318 -9.310 1.00 94.12 74 PRO A O 1
ATOM 610 N N . ALA A 1 75 ? -1.833 -4.750 -10.397 1.00 95.69 75 ALA A N 1
ATOM 611 C CA . ALA A 1 75 ? -1.740 -6.127 -9.925 1.00 95.69 75 ALA A CA 1
ATOM 612 C C . ALA A 1 75 ? -1.516 -6.198 -8.401 1.00 95.69 75 ALA A C 1
ATOM 614 O O . ALA A 1 75 ? -2.190 -6.966 -7.710 1.00 95.69 75 ALA A O 1
ATOM 615 N N . PHE A 1 76 ? -0.625 -5.365 -7.857 1.00 97.38 76 PHE A N 1
ATOM 616 C CA . PHE A 1 76 ? -0.356 -5.259 -6.422 1.00 97.38 76 PHE A CA 1
ATOM 617 C C . PHE A 1 76 ? -1.570 -4.733 -5.652 1.00 97.38 76 PHE A C 1
ATOM 619 O O . PHE A 1 76 ? -1.965 -5.312 -4.638 1.00 97.38 76 PHE A O 1
ATOM 626 N N . THR A 1 77 ? -2.234 -3.703 -6.187 1.00 96.38 77 THR A N 1
ATOM 627 C CA . THR A 1 77 ? -3.499 -3.184 -5.645 1.00 96.38 77 THR A CA 1
ATOM 628 C C . THR A 1 77 ? -4.533 -4.301 -5.525 1.00 96.38 77 THR A C 1
ATOM 630 O O . THR A 1 77 ? -5.179 -4.440 -4.485 1.00 96.38 77 THR A O 1
ATOM 633 N N . CYS A 1 78 ? -4.651 -5.148 -6.552 1.00 96.25 78 CYS A N 1
ATOM 634 C CA . CYS A 1 78 ? -5.581 -6.267 -6.522 1.00 96.25 78 CYS A CA 1
ATOM 635 C C . CYS A 1 78 ? -5.228 -7.317 -5.465 1.00 96.25 78 CYS A C 1
ATOM 637 O O . CYS A 1 78 ? -6.101 -7.740 -4.704 1.00 96.25 78 CYS A O 1
ATOM 639 N N . ARG A 1 79 ? -3.952 -7.720 -5.376 1.00 97.62 79 ARG A N 1
ATOM 640 C CA . ARG A 1 79 ? -3.492 -8.663 -4.342 1.00 97.62 79 ARG A CA 1
ATOM 641 C C . ARG A 1 79 ? -3.799 -8.134 -2.941 1.00 97.62 79 ARG A C 1
ATOM 643 O O . ARG A 1 79 ? -4.283 -8.886 -2.095 1.00 97.62 79 ARG A O 1
ATOM 650 N N . CYS A 1 80 ? -3.594 -6.837 -2.718 1.00 98.00 80 CYS A N 1
ATOM 651 C CA . CYS A 1 80 ? -3.906 -6.187 -1.452 1.00 98.00 80 CYS A CA 1
ATOM 652 C C . CYS A 1 80 ? -5.414 -6.196 -1.144 1.00 98.00 80 CYS A C 1
ATOM 654 O O . CYS A 1 80 ? -5.817 -6.594 -0.049 1.00 98.00 80 CYS A O 1
ATOM 656 N N . ALA A 1 81 ? -6.259 -5.857 -2.125 1.00 97.12 81 ALA A N 1
ATOM 657 C CA . ALA A 1 81 ? -7.714 -5.913 -1.984 1.00 97.12 81 ALA A CA 1
ATOM 658 C C . ALA A 1 81 ? -8.210 -7.333 -1.653 1.00 97.12 81 ALA A C 1
ATOM 660 O O . ALA A 1 81 ? -9.030 -7.520 -0.753 1.00 97.12 81 ALA A O 1
ATOM 661 N N . GLN A 1 82 ? -7.671 -8.349 -2.332 1.00 97.19 82 GLN A N 1
ATOM 662 C CA . GLN A 1 82 ? -7.973 -9.755 -2.055 1.00 97.19 82 GLN A CA 1
ATOM 663 C C . GLN A 1 82 ? -7.550 -10.168 -0.642 1.00 97.19 82 GLN A C 1
ATOM 665 O O . GLN A 1 82 ? -8.293 -10.882 0.031 1.00 97.19 82 GLN A O 1
ATOM 670 N N . ALA A 1 83 ? -6.373 -9.735 -0.181 1.00 97.25 83 ALA A N 1
ATOM 671 C CA . ALA A 1 83 ? -5.887 -10.044 1.160 1.00 97.25 83 ALA A CA 1
ATOM 672 C C . ALA A 1 83 ? -6.772 -9.416 2.248 1.00 97.25 83 ALA A C 1
ATOM 674 O O . ALA A 1 83 ? -7.140 -10.102 3.202 1.00 97.25 83 ALA A O 1
ATOM 675 N N . ALA A 1 84 ? -7.175 -8.154 2.076 1.00 96.62 84 ALA A N 1
ATOM 676 C CA . ALA A 1 84 ? -8.085 -7.476 2.997 1.00 96.62 84 ALA A CA 1
ATOM 677 C C . ALA A 1 84 ? -9.464 -8.153 3.026 1.00 96.62 84 ALA A C 1
ATOM 679 O O . ALA A 1 84 ? -9.974 -8.476 4.100 1.00 96.62 84 ALA A O 1
ATOM 680 N N . MET A 1 85 ? -10.024 -8.475 1.853 1.00 95.44 85 MET A N 1
ATOM 681 C CA . MET A 1 85 ? -11.303 -9.182 1.752 1.00 95.44 85 MET A CA 1
ATOM 682 C C . MET A 1 85 ? -11.263 -10.547 2.451 1.00 95.44 85 MET A C 1
ATOM 684 O O . MET A 1 85 ? -12.194 -10.883 3.179 1.00 95.44 85 MET A O 1
ATOM 688 N N . LYS A 1 86 ? -10.182 -11.325 2.287 1.00 95.94 86 LYS A N 1
ATOM 689 C CA . LYS A 1 86 ? -10.017 -12.629 2.960 1.00 95.94 86 LYS A CA 1
ATOM 690 C C . LYS A 1 86 ? -10.033 -12.523 4.487 1.00 95.94 86 LYS A C 1
ATOM 692 O O . LYS A 1 86 ? -10.417 -13.484 5.144 1.00 95.94 86 LYS A O 1
ATOM 697 N N . LYS A 1 87 ? -9.638 -11.375 5.047 1.00 95.69 87 LYS A N 1
ATOM 698 C CA . LYS A 1 87 ? -9.723 -11.090 6.489 1.00 95.69 87 LYS A CA 1
ATOM 699 C C . LYS A 1 87 ? -11.051 -10.462 6.922 1.00 95.69 87 LYS A C 1
ATOM 701 O O . LYS A 1 87 ? -11.252 -10.227 8.108 1.00 95.69 87 LYS A O 1
ATOM 706 N N . GLY A 1 88 ? -11.963 -10.193 5.986 1.00 93.75 88 GLY A N 1
ATOM 707 C CA . GLY A 1 88 ? -13.210 -9.478 6.257 1.00 93.75 88 GLY A CA 1
ATOM 708 C C . GLY A 1 88 ? -13.007 -7.983 6.517 1.00 93.75 88 GLY A C 1
ATOM 709 O O . GLY A 1 88 ? -13.858 -7.343 7.132 1.00 93.75 88 GLY A O 1
ATOM 710 N N . TYR A 1 89 ? -11.878 -7.417 6.082 1.00 95.31 89 TYR A N 1
ATOM 711 C CA . TYR A 1 89 ? -11.553 -6.008 6.281 1.00 95.31 89 TYR A CA 1
ATOM 712 C C . TYR A 1 89 ? -12.118 -5.152 5.150 1.00 95.31 89 TYR A C 1
ATOM 714 O O . TYR A 1 89 ? -12.034 -5.507 3.975 1.00 95.31 89 TYR A O 1
ATOM 722 N N . LYS A 1 90 ? -12.693 -4.000 5.510 1.00 92.94 90 LYS A N 1
ATOM 723 C CA . LYS A 1 90 ? -13.358 -3.102 4.555 1.00 92.94 90 LYS A CA 1
ATOM 724 C C . LYS A 1 90 ? -12.397 -2.160 3.822 1.00 92.94 90 LYS A C 1
ATOM 726 O O . LYS A 1 90 ? -12.688 -1.755 2.701 1.00 92.94 90 LYS A O 1
ATOM 731 N N . TYR A 1 91 ? -11.282 -1.796 4.452 1.00 95.06 91 TYR A N 1
ATOM 732 C CA . TYR A 1 91 ? -10.321 -0.824 3.925 1.00 95.06 91 TYR A CA 1
ATOM 733 C C . TYR A 1 91 ? -8.949 -1.458 3.762 1.00 95.06 91 TYR A C 1
ATOM 735 O O . TYR A 1 91 ? -8.534 -2.271 4.581 1.00 95.06 91 TYR A O 1
ATOM 743 N N . PHE A 1 92 ?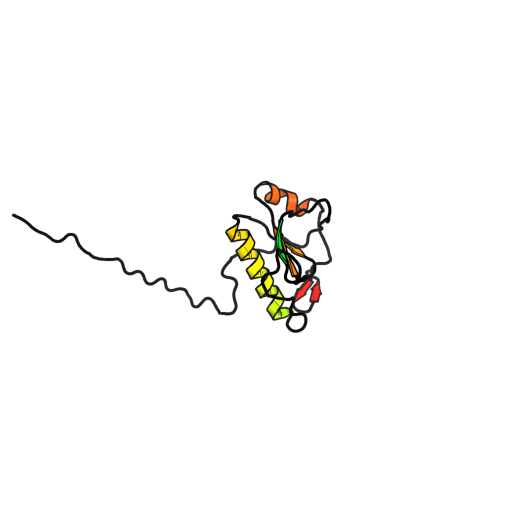 -8.219 -1.040 2.737 1.00 96.62 92 PHE A N 1
ATOM 744 C CA . PHE A 1 92 ? -6.801 -1.327 2.585 1.00 96.62 92 PHE A CA 1
ATOM 745 C C . PHE A 1 92 ? -6.084 -0.071 2.094 1.00 96.62 92 PHE A C 1
ATOM 747 O O . PHE A 1 92 ? -6.696 0.809 1.486 1.00 96.62 92 PHE A O 1
ATOM 754 N N . GLY A 1 93 ? -4.790 0.010 2.367 1.00 95.94 93 GLY A N 1
ATOM 755 C CA . GLY A 1 93 ? -3.926 1.103 1.958 1.00 95.94 93 GLY A CA 1
ATOM 756 C C . GLY A 1 93 ? -2.624 0.558 1.399 1.00 95.94 93 GLY A C 1
ATOM 757 O O . GLY A 1 93 ? -2.058 -0.396 1.931 1.00 95.94 93 GLY A O 1
ATOM 758 N N . LEU A 1 94 ? -2.153 1.180 0.323 1.00 97.19 94 LEU A N 1
ATOM 759 C CA . LEU A 1 94 ? -0.842 0.900 -0.247 1.00 97.19 94 LEU A CA 1
ATOM 760 C C . LEU A 1 94 ? 0.139 1.954 0.245 1.00 97.19 94 LEU A C 1
ATOM 762 O O . LEU A 1 94 ? -0.174 3.145 0.229 1.00 97.19 94 LEU A O 1
ATOM 766 N N . GLN A 1 95 ? 1.322 1.528 0.667 1.00 95.81 95 GLN A N 1
ATOM 767 C CA . GLN A 1 95 ? 2.375 2.428 1.120 1.00 95.81 95 GLN A CA 1
ATOM 768 C C . GLN A 1 95 ? 3.746 1.953 0.663 1.00 95.81 95 GLN A C 1
ATOM 770 O O . GLN A 1 95 ? 3.931 0.805 0.261 1.00 95.81 95 GLN A O 1
ATOM 775 N N . PHE A 1 96 ? 4.719 2.866 0.713 1.00 96.00 96 PHE A N 1
ATOM 776 C CA . PHE A 1 96 ? 6.134 2.564 0.492 1.00 96.00 96 PHE A CA 1
ATOM 777 C C . PHE A 1 96 ? 6.426 1.728 -0.773 1.00 96.00 96 PHE A C 1
ATOM 779 O O . PHE A 1 96 ? 7.401 0.977 -0.790 1.00 96.00 96 PHE A O 1
ATOM 786 N N . TRP A 1 97 ? 5.626 1.909 -1.834 1.00 95.75 97 TRP A N 1
ATOM 787 C CA . TRP A 1 97 ? 5.708 1.256 -3.157 1.00 95.75 97 TRP A CA 1
ATOM 788 C C . TRP A 1 97 ? 5.392 -0.248 -3.214 1.00 95.75 97 TRP A C 1
ATOM 790 O O . TRP A 1 97 ? 5.166 -0.774 -4.300 1.00 95.75 97 TRP A O 1
ATOM 800 N N . GLY A 1 98 ? 5.330 -0.940 -2.078 1.00 97.69 98 GLY A N 1
ATOM 801 C CA . GLY A 1 98 ? 5.131 -2.393 -2.039 1.00 97.69 98 GLY A CA 1
ATOM 802 C C . GLY A 1 98 ? 4.589 -2.923 -0.718 1.00 97.69 98 GLY A C 1
ATOM 803 O O . GLY A 1 98 ? 4.642 -4.122 -0.477 1.00 97.69 98 GLY A O 1
ATOM 804 N N . GLU A 1 99 ? 4.076 -2.063 0.159 1.00 98.44 99 GLU A N 1
ATOM 805 C CA . GLU A 1 99 ? 3.436 -2.488 1.403 1.00 98.44 99 GLU A CA 1
ATOM 806 C C . GLU A 1 99 ? 1.918 -2.377 1.293 1.00 98.44 99 GLU A C 1
ATOM 808 O O . GLU A 1 99 ? 1.384 -1.362 0.844 1.00 98.44 99 GLU A O 1
ATOM 813 N N . CYS A 1 100 ? 1.229 -3.426 1.727 1.00 98.44 100 CYS A N 1
ATOM 814 C CA . CYS A 1 100 ? -0.219 -3.488 1.841 1.00 98.44 100 CYS A CA 1
ATOM 815 C C . CYS A 1 100 ? -0.593 -3.501 3.321 1.00 98.44 100 CYS A C 1
ATOM 817 O O . CYS A 1 100 ? -0.202 -4.413 4.054 1.00 98.44 100 CYS A O 1
ATOM 819 N N . TRP A 1 101 ? -1.375 -2.511 3.736 1.00 98.06 101 TRP A N 1
ATOM 820 C CA . TRP A 1 101 ? -1.849 -2.334 5.103 1.00 98.06 101 TRP A CA 1
ATOM 821 C C . TRP A 1 101 ? -3.373 -2.362 5.157 1.00 98.06 101 TRP A C 1
ATOM 823 O O . TRP A 1 101 ? -4.054 -1.954 4.216 1.00 98.06 101 TRP A O 1
ATOM 833 N N . SER A 1 102 ? -3.925 -2.838 6.264 1.00 97.38 102 SER A N 1
ATOM 834 C CA . SER A 1 102 ? -5.362 -2.916 6.511 1.00 97.38 102 SER A CA 1
ATOM 835 C C . SER A 1 102 ? -5.646 -2.925 8.018 1.00 97.38 102 SER A C 1
ATOM 837 O O . SER A 1 102 ? -4.764 -2.661 8.836 1.00 97.38 102 SER A O 1
ATOM 839 N N . GLY A 1 103 ? -6.890 -3.178 8.403 1.00 94.69 103 GLY A N 1
ATOM 840 C CA . GLY A 1 103 ? -7.284 -3.277 9.797 1.00 94.69 103 GLY A CA 1
ATOM 841 C C . GLY A 1 103 ? -8.730 -3.735 9.963 1.00 94.69 103 GLY A C 1
ATOM 842 O O . GLY A 1 103 ? -9.537 -3.597 9.037 1.00 94.69 103 GLY A O 1
ATOM 843 N N . PRO A 1 104 ? -9.078 -4.257 11.150 1.00 92.25 104 PRO A N 1
ATOM 844 C CA . PRO A 1 104 ? -10.417 -4.744 11.430 1.00 92.25 104 PRO A CA 1
ATOM 845 C C . PRO A 1 104 ? -11.455 -3.619 11.400 1.00 92.25 104 PRO A C 1
ATOM 847 O O . PRO A 1 104 ? -11.281 -2.538 11.971 1.00 92.25 104 PRO A O 1
ATOM 850 N N . SER A 1 105 ? -12.591 -3.902 10.770 1.00 80.69 105 SER A N 1
ATOM 851 C CA . SER A 1 105 ? -13.811 -3.119 10.960 1.00 80.69 105 SER A CA 1
ATOM 852 C C . SER A 1 105 ? -14.440 -3.468 12.323 1.00 80.69 105 SER A C 1
ATOM 854 O O . SER A 1 105 ? -14.344 -4.615 12.756 1.00 80.69 105 SER A O 1
ATOM 856 N N . PRO A 1 106 ? -15.096 -2.517 13.016 1.00 78.38 106 PRO A N 1
ATOM 857 C CA . PRO A 1 106 ? -15.467 -1.183 12.548 1.00 78.38 106 PRO A CA 1
ATOM 858 C C . PRO A 1 106 ? -14.397 -0.104 12.754 1.00 78.38 106 PRO A C 1
ATOM 860 O O . PRO A 1 106 ? -14.563 0.967 12.184 1.00 78.38 106 PRO A O 1
ATOM 863 N N . ALA A 1 107 ? -13.321 -0.361 13.505 1.00 74.06 107 ALA A N 1
ATOM 864 C CA . ALA A 1 107 ? -12.302 0.651 13.813 1.00 74.06 107 ALA A CA 1
ATOM 865 C C . ALA A 1 107 ? -11.717 1.287 12.539 1.00 74.06 107 ALA A C 1
ATOM 867 O O . ALA A 1 107 ? -11.697 2.507 12.396 1.00 74.06 107 ALA A O 1
ATOM 868 N N . ALA A 1 108 ? -11.386 0.470 11.535 1.00 78.12 108 ALA A N 1
ATOM 869 C CA . ALA A 1 108 ? -10.895 0.965 10.249 1.00 78.12 108 ALA A CA 1
ATOM 870 C C . ALA A 1 108 ? -11.882 1.887 9.499 1.00 78.12 108 ALA A C 1
ATOM 872 O O . ALA A 1 108 ? -11.456 2.606 8.605 1.00 78.12 108 ALA A O 1
ATOM 873 N N . ASN A 1 109 ? -13.180 1.897 9.839 1.00 81.44 109 ASN A N 1
ATOM 874 C CA . ASN A 1 109 ? -14.177 2.734 9.161 1.00 81.44 109 ASN A CA 1
ATOM 875 C C . ASN A 1 109 ? -14.022 4.229 9.464 1.00 81.44 109 ASN A C 1
ATOM 877 O O . ASN A 1 109 ? -14.514 5.041 8.685 1.00 81.44 109 ASN A O 1
ATOM 881 N N . THR A 1 110 ? -13.376 4.581 10.574 1.00 82.62 110 THR A N 1
ATOM 882 C CA . THR A 1 110 ? -13.118 5.971 10.981 1.00 82.62 110 THR A CA 1
ATOM 883 C C . THR A 1 110 ? -11.625 6.272 11.056 1.00 82.62 110 THR A C 1
ATOM 885 O O . THR A 1 110 ? -11.207 7.382 10.747 1.00 82.62 110 THR A O 1
ATOM 888 N N . GLU A 1 111 ? -10.804 5.280 11.411 1.00 88.38 111 GLU A N 1
ATOM 889 C CA . GLU A 1 111 ? -9.368 5.474 11.647 1.00 88.38 111 GLU A CA 1
ATOM 890 C C . GLU A 1 111 ? -8.571 5.767 10.370 1.00 88.38 111 GLU A C 1
ATOM 892 O O . GLU A 1 111 ? -7.549 6.448 10.437 1.00 88.38 111 GLU A O 1
ATOM 897 N N . PHE A 1 112 ? -9.034 5.318 9.196 1.00 88.81 112 PHE A N 1
ATOM 898 C CA . PHE A 1 112 ? -8.282 5.488 7.944 1.00 88.81 112 PHE A CA 1
ATOM 899 C C . PHE A 1 112 ? -8.063 6.963 7.546 1.00 88.81 112 PHE A C 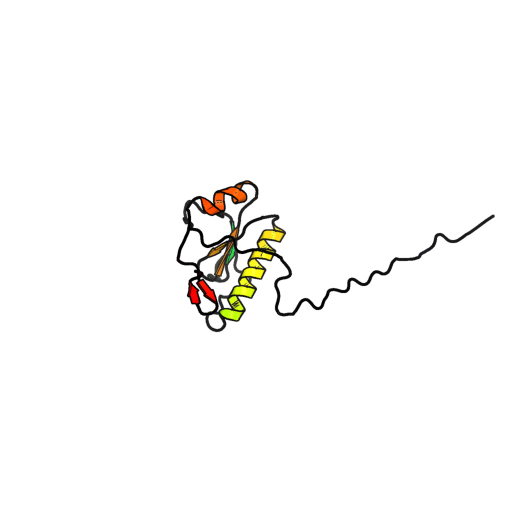1
ATOM 901 O O . PHE A 1 112 ? -7.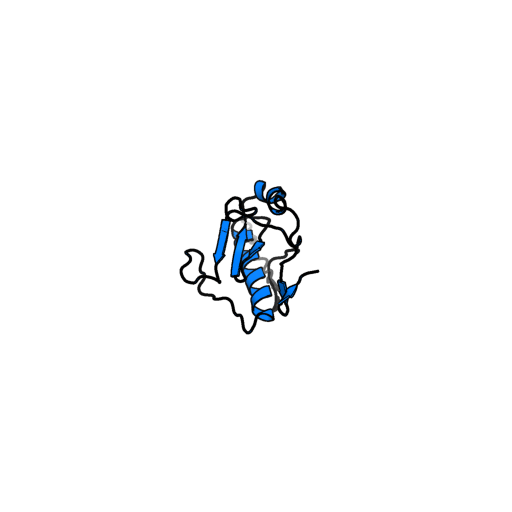200 7.254 6.719 1.00 88.81 112 PHE A O 1
ATOM 908 N N . GLU A 1 113 ? -8.826 7.896 8.127 1.00 92.12 113 GLU A N 1
ATOM 909 C CA . GLU A 1 113 ? -8.723 9.339 7.869 1.00 92.12 113 GLU A CA 1
ATOM 910 C C . GLU A 1 113 ? -8.138 10.133 9.038 1.00 92.12 113 GLU A C 1
ATOM 912 O O . GLU A 1 113 ? -8.015 11.351 8.923 1.00 92.12 113 GLU A O 1
ATOM 917 N N . LYS A 1 114 ? -7.760 9.482 10.147 1.00 93.88 114 LYS A N 1
ATOM 918 C CA . LYS A 1 114 ? -7.432 10.167 11.411 1.00 93.88 114 LYS A CA 1
ATOM 919 C C . LYS A 1 114 ? -6.279 11.170 11.307 1.00 93.88 114 LYS A C 1
ATOM 921 O O . LYS A 1 114 ? -6.272 12.172 12.013 1.00 93.88 114 LYS A O 1
ATOM 926 N N . HIS A 1 115 ? -5.358 10.943 10.371 1.00 94.69 115 HIS A N 1
ATOM 927 C CA . HIS A 1 115 ? -4.202 11.812 10.114 1.00 94.69 115 HIS A CA 1
ATOM 928 C C . HIS A 1 115 ? -4.444 12.845 9.004 1.00 94.69 115 HIS A C 1
ATOM 930 O O . HIS A 1 115 ? -3.561 13.639 8.677 1.00 94.69 115 HIS A O 1
ATOM 936 N N . GLY A 1 116 ? -5.639 12.854 8.410 1.00 93.56 116 GLY A N 1
ATOM 937 C CA . GLY A 1 116 ? -6.044 13.768 7.348 1.00 93.56 116 GLY A CA 1
ATOM 938 C C . GLY A 1 116 ? -5.539 13.395 5.949 1.00 93.56 116 GLY A C 1
ATOM 939 O O . GLY A 1 116 ? -4.986 12.319 5.698 1.00 93.56 116 GLY A O 1
ATOM 940 N N . SER A 1 117 ? -5.764 14.304 4.999 1.00 93.00 117 SER A N 1
ATOM 941 C CA . SER A 1 117 ? -5.396 14.128 3.589 1.00 93.00 117 SER A CA 1
ATOM 942 C C . SER A 1 117 ? -3.882 14.131 3.369 1.00 93.00 117 SER A C 1
ATOM 944 O O . SER A 1 117 ? -3.149 14.899 3.996 1.00 93.00 117 SER A O 1
ATOM 946 N N . GLY A 1 118 ? -3.425 13.293 2.436 1.00 90.31 118 GLY A N 1
ATOM 947 C CA . GLY A 1 118 ? -2.049 13.273 1.934 1.00 90.31 118 GLY A CA 1
ATOM 948 C C . GLY A 1 118 ? -1.950 13.783 0.492 1.00 90.31 118 GLY A C 1
ATOM 949 O O . GLY A 1 118 ? -2.949 13.839 -0.215 1.00 90.31 118 GLY A O 1
ATOM 950 N N . GLU A 1 119 ? -0.734 14.114 0.047 1.00 87.12 119 GLU A N 1
ATOM 951 C CA . GLU A 1 119 ? -0.462 14.657 -1.304 1.00 87.12 119 GLU A CA 1
ATOM 952 C C . GLU A 1 119 ? 0.555 13.824 -2.111 1.00 87.12 119 GLU A C 1
ATOM 954 O O . GLU A 1 119 ? 0.870 14.134 -3.261 1.00 87.12 119 GLU A O 1
ATOM 959 N N . ALA A 1 120 ? 1.117 12.776 -1.503 1.00 89.56 120 ALA A N 1
ATOM 960 C CA . ALA A 1 120 ? 2.240 12.006 -2.043 1.00 89.56 120 ALA A CA 1
ATOM 961 C C . ALA A 1 120 ? 1.846 10.560 -2.380 1.00 89.56 120 ALA A C 1
ATOM 963 O O . ALA A 1 120 ? 2.584 9.622 -2.082 1.00 89.56 120 ALA A O 1
ATOM 964 N N . CYS A 1 121 ? 0.678 10.385 -2.999 1.00 92.81 121 CYS A N 1
ATOM 965 C CA . CYS A 1 121 ? 0.261 9.113 -3.578 1.00 92.81 121 CYS A CA 1
ATOM 966 C C . CYS A 1 121 ? 0.531 9.123 -5.084 1.00 92.81 121 CYS A C 1
ATOM 968 O O . CYS A 1 121 ? 0.203 10.097 -5.763 1.00 92.81 121 CYS A O 1
ATOM 970 N N . TYR A 1 122 ? 1.119 8.042 -5.595 1.00 93.88 122 TYR A N 1
ATOM 971 C CA . TYR A 1 122 ? 1.555 7.937 -6.985 1.00 93.88 122 TYR A CA 1
ATOM 972 C C . TYR A 1 122 ? 0.840 6.783 -7.686 1.00 93.88 122 TYR A C 1
ATOM 974 O O . TYR A 1 122 ? 0.763 5.676 -7.155 1.00 93.88 122 TYR A O 1
ATOM 982 N N . GLY A 1 123 ? 0.302 7.075 -8.864 1.00 91.44 123 GLY A N 1
ATOM 983 C CA . GLY A 1 123 ? -0.377 6.137 -9.746 1.00 91.44 123 GLY A CA 1
ATOM 984 C C . GLY A 1 123 ? 0.501 5.724 -10.932 1.00 91.44 123 GLY A C 1
ATOM 985 O O . GLY A 1 123 ? 1.730 5.831 -10.855 1.00 91.44 123 GLY A O 1
ATOM 986 N N . PRO A 1 124 ? -0.116 5.284 -12.043 1.00 90.25 124 PRO A N 1
ATOM 987 C CA . PRO A 1 124 ? 0.590 4.959 -13.281 1.00 90.25 124 PRO A CA 1
ATOM 988 C C . PRO A 1 124 ? 1.537 6.076 -13.752 1.00 90.25 124 PRO A C 1
ATOM 990 O O . PRO A 1 124 ? 1.276 7.271 -13.570 1.00 90.25 124 PRO A O 1
ATOM 993 N N . GLY A 1 125 ? 2.663 5.686 -14.340 1.00 93.81 125 GLY A N 1
ATOM 994 C CA . GLY A 1 125 ? 3.737 6.556 -14.801 1.00 93.81 125 GLY A CA 1
ATOM 995 C C . GLY A 1 125 ? 4.430 7.330 -13.682 1.00 93.81 125 GLY A C 1
ATOM 996 O O . GLY A 1 125 ? 4.958 8.410 -13.944 1.00 93.81 125 GLY A O 1
ATOM 997 N N . TYR A 1 126 ? 4.373 6.842 -12.437 1.00 92.69 126 TYR A N 1
ATOM 998 C CA . TYR A 1 126 ? 4.864 7.547 -11.246 1.00 92.69 126 TYR A CA 1
ATOM 999 C C . TYR A 1 126 ? 4.262 8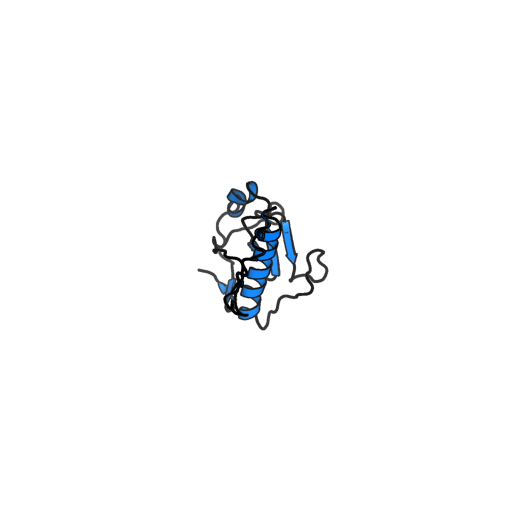.954 -11.077 1.00 92.69 126 TYR A C 1
ATOM 1001 O O . TYR A 1 126 ? 4.867 9.843 -10.474 1.00 92.69 126 TYR A O 1
ATOM 1009 N N . LYS A 1 127 ? 3.062 9.188 -11.618 1.00 93.06 127 LYS A N 1
ATOM 1010 C CA . LYS A 1 127 ? 2.386 10.485 -11.534 1.00 93.06 127 LYS A CA 1
ATOM 1011 C C . LYS A 1 127 ? 1.635 10.602 -10.220 1.00 93.06 127 LYS A C 1
ATOM 1013 O O . LYS A 1 127 ? 1.027 9.636 -9.765 1.00 93.06 127 LYS A O 1
ATOM 1018 N N . LYS A 1 128 ? 1.640 11.795 -9.624 1.00 90.06 128 LYS A N 1
ATOM 1019 C CA . LYS A 1 128 ? 0.805 12.074 -8.452 1.00 90.06 128 LYS A CA 1
ATOM 1020 C C . LYS A 1 128 ? -0.671 11.893 -8.804 1.00 90.06 128 LYS A C 1
ATOM 1022 O O . LYS A 1 128 ? -1.113 12.362 -9.853 1.00 90.06 128 LYS A O 1
ATOM 1027 N N . CYS A 1 129 ? -1.414 11.246 -7.915 1.00 80.25 129 CYS A N 1
ATOM 1028 C CA . CYS A 1 129 ? -2.869 11.208 -7.976 1.00 80.25 129 CYS A CA 1
ATOM 1029 C C . CYS A 1 129 ? -3.397 12.581 -7.535 1.00 80.25 129 CYS A C 1
ATOM 1031 O O . CYS A 1 129 ? -3.342 12.895 -6.346 1.00 80.25 129 CYS A O 1
ATOM 1033 N N . ILE A 1 130 ? -3.818 13.399 -8.502 1.00 60.31 130 ILE A N 1
ATOM 1034 C CA . ILE A 1 130 ? -4.505 14.688 -8.299 1.00 60.31 130 ILE A CA 1
ATOM 1035 C C . ILE A 1 130 ? -6.003 14.486 -8.106 1.00 60.31 130 ILE A C 1
ATOM 1037 O O . ILE A 1 130 ? -6.562 13.591 -8.780 1.00 60.31 130 ILE A O 1
#

Sequence (130 aa):
MRYCVLSCLIFLAAVVVPVESICGCGIQFKAVGCRKDERHDRALPEMLINERDRYSNYYNNIDVDWKNWDEYLPAFTCRCAQAAMKKGYKYFGLQFWGECWSGPSPAANTEFEKHGSGEACYGPGYKKCI

Organism: Paramuricea clavata (NCBI:txid317549)

pLDDT: mean 86.5, std 15.93, range [41.75, 98.69]

Radius of gyration: 20.62 Å; chains: 1; bounding box: 60×65×35 Å

Secondary structure (DSSP, 8-state):
---------------------SSS-SS-------B--BTTB-SS-EEEEESS-TTSTT--S----SSSHHHHHHHHHHHHHHHHHHTT-S-EEEETTTEEEE--TTTHHHHTTTT-B-S--B-GGG-B--

Foldseek 3Di:
DDDDDPPPDDPPDDPPPPPPDPPDQPDDDDDPAAADADPVQGLFPDWQAFQPDPPDPRHPPHHQPPPPNQVRVRVLVSVLRVSCVVVVFDDWDDDPRGIIGTHDPPSSVPSNQVRHGDFCDAHPPRHTDD